Protein AF-A0A1F3JJW8-F1 (afdb_monomer)

Secondary structure (DSSP, 8-state):
--HHHHHHHHHHHHHHGGG--------SSS---HHHHHHHHHHHHHHHHHHHHTT--TTT-HHHHHHHHHHHHHHTT--HHHHHHHHHHHHT-HHHHHHHHHHHHHHHHHHHHHHHHHHT-------SSS---

Mean predicted aligned error: 14.28 Å

Structure (mmCIF, N/CA/C/O backbone):
data_AF-A0A1F3JJW8-F1
#
_entry.id   AF-A0A1F3JJW8-F1
#
loop_
_atom_site.group_PDB
_atom_site.id
_atom_site.type_symbol
_atom_site.label_atom_id
_atom_site.label_alt_id
_atom_site.label_comp_id
_atom_site.label_asym_id
_atom_site.label_entity_id
_atom_site.label_seq_id
_atom_site.pdbx_PDB_ins_code
_atom_site.Cartn_x
_atom_site.Cartn_y
_atom_site.Cartn_z
_atom_site.occupancy
_atom_site.B_iso_or_equiv
_atom_site.auth_seq_id
_atom_site.auth_comp_id
_atom_site.auth_asym_id
_atom_site.auth_atom_id
_atom_site.pdbx_PDB_model_num
ATOM 1 N N . MET A 1 1 ? -31.284 7.156 -43.255 1.00 56.97 1 MET A N 1
ATOM 2 C CA . MET A 1 1 ? -30.426 7.161 -42.049 1.00 56.97 1 MET A CA 1
ATOM 3 C C . MET A 1 1 ? -31.071 8.126 -41.065 1.00 56.97 1 MET A C 1
ATOM 5 O O . MET A 1 1 ? -31.106 9.317 -41.335 1.00 56.97 1 MET A O 1
ATOM 9 N N . ASN A 1 2 ? -31.781 7.607 -40.061 1.00 55.59 2 ASN A N 1
ATOM 10 C CA . ASN A 1 2 ? -32.827 8.366 -39.370 1.00 55.59 2 ASN A CA 1
ATOM 11 C C . ASN A 1 2 ? -32.222 9.293 -38.306 1.00 55.59 2 ASN A C 1
ATOM 13 O O . ASN A 1 2 ? -31.481 8.846 -37.432 1.00 55.59 2 ASN A O 1
ATOM 17 N N . LEU A 1 3 ? -32.569 10.579 -38.331 1.00 58.53 3 LEU A N 1
ATOM 18 C CA . LEU A 1 3 ? -32.091 11.560 -37.348 1.00 58.53 3 LEU A CA 1
ATOM 19 C C . LEU A 1 3 ? -32.398 11.105 -35.904 1.00 58.53 3 LEU A C 1
ATOM 21 O O . LEU A 1 3 ? -31.563 11.207 -35.011 1.00 58.53 3 LEU A O 1
ATOM 25 N N . ILE A 1 4 ? -33.544 10.443 -35.716 1.00 68.62 4 ILE A N 1
ATOM 26 C CA . ILE A 1 4 ? -33.994 9.854 -34.445 1.00 68.62 4 ILE A CA 1
ATOM 27 C C . ILE A 1 4 ? -33.050 8.742 -33.943 1.00 68.62 4 ILE A C 1
ATOM 29 O O . ILE A 1 4 ? -32.873 8.595 -32.734 1.00 68.62 4 ILE A O 1
ATOM 33 N N . THR A 1 5 ? -32.413 7.970 -34.835 1.00 65.94 5 THR A N 1
ATOM 34 C CA . THR A 1 5 ? -31.436 6.938 -34.432 1.00 65.94 5 THR A CA 1
ATOM 35 C C . THR A 1 5 ? -30.114 7.538 -33.955 1.00 65.94 5 THR A C 1
ATOM 37 O O . THR A 1 5 ? -29.523 7.008 -33.020 1.00 65.94 5 THR A O 1
ATOM 40 N N . ILE A 1 6 ? -29.694 8.679 -34.512 1.00 63.28 6 ILE A N 1
ATOM 41 C CA . ILE A 1 6 ? -28.464 9.376 -34.101 1.00 63.28 6 ILE A CA 1
ATOM 42 C C . ILE A 1 6 ? -28.660 10.025 -32.723 1.00 63.28 6 ILE A C 1
ATOM 44 O O . ILE A 1 6 ? -27.809 9.872 -31.850 1.00 63.28 6 ILE A O 1
ATOM 48 N N . LEU A 1 7 ? -29.820 10.650 -32.479 1.00 61.88 7 LEU A N 1
ATOM 49 C CA . LEU A 1 7 ? -30.161 11.220 -31.168 1.00 61.88 7 LEU A CA 1
ATOM 50 C C . LEU A 1 7 ? -30.255 10.153 -30.066 1.00 61.88 7 LEU A C 1
ATOM 52 O O . LEU A 1 7 ? -29.727 10.359 -28.977 1.00 61.88 7 LEU A O 1
ATOM 56 N N . LYS A 1 8 ? -30.860 8.988 -30.350 1.00 62.25 8 LYS A N 1
ATOM 57 C CA . LYS A 1 8 ? -30.919 7.864 -29.396 1.00 62.25 8 LYS A CA 1
ATOM 58 C C . LYS A 1 8 ? -29.536 7.271 -29.112 1.00 62.25 8 LYS A C 1
ATOM 60 O O . LYS A 1 8 ? -29.223 7.008 -27.956 1.00 62.25 8 LYS A O 1
ATOM 65 N N . SER A 1 9 ? -28.699 7.109 -30.140 1.00 60.12 9 SER A N 1
ATOM 66 C CA . SER A 1 9 ? -27.336 6.586 -29.983 1.00 60.12 9 SER A CA 1
ATOM 67 C C . SER A 1 9 ? -26.420 7.557 -29.227 1.00 60.12 9 SER A C 1
ATOM 69 O O . SER A 1 9 ? -25.585 7.115 -28.443 1.00 60.12 9 SER A O 1
ATOM 71 N N . SER A 1 10 ? -26.605 8.870 -29.409 1.00 62.78 10 SER A N 1
ATOM 72 C CA . SER A 1 10 ? -25.876 9.904 -28.663 1.00 62.78 10 SER A CA 1
ATOM 73 C C . SER A 1 10 ? -26.272 9.931 -27.184 1.00 62.78 10 SER A C 1
ATOM 75 O O . SER A 1 10 ? -25.403 10.079 -26.331 1.00 62.78 10 SER A O 1
ATOM 77 N N . LEU A 1 11 ? -27.559 9.741 -26.865 1.00 61.41 11 LEU A N 1
ATOM 78 C CA . LEU A 1 11 ? -28.051 9.730 -25.481 1.00 61.41 11 LEU A CA 1
ATOM 79 C C . LEU A 1 11 ? -27.536 8.511 -24.689 1.00 61.41 11 LEU A C 1
ATOM 81 O O . LEU A 1 11 ? -27.229 8.620 -23.505 1.00 61.41 11 LEU A O 1
ATOM 85 N N . ILE A 1 12 ? -27.394 7.363 -25.361 1.00 63.69 12 ILE A N 1
ATOM 86 C CA . ILE A 1 12 ? -26.858 6.119 -24.785 1.00 63.69 12 ILE A CA 1
ATOM 87 C C . ILE A 1 12 ? -25.349 6.233 -24.519 1.00 63.69 12 ILE A C 1
ATOM 89 O O . ILE A 1 12 ? -24.869 5.751 -23.495 1.00 63.69 12 ILE A O 1
ATOM 93 N N . PHE A 1 13 ? -24.602 6.910 -25.398 1.00 60.44 13 PHE A N 1
ATOM 94 C CA . PHE A 1 13 ? -23.160 7.105 -25.228 1.00 60.44 13 PHE A CA 1
ATOM 95 C C . PHE A 1 13 ? -22.828 8.064 -24.071 1.00 60.44 13 PHE A C 1
ATOM 97 O O . PHE A 1 13 ? -21.871 7.833 -23.338 1.00 60.44 13 PHE A O 1
ATOM 104 N N . THR A 1 14 ? -23.654 9.092 -23.839 1.00 60.38 14 THR A N 1
ATOM 105 C CA . THR A 1 14 ? -23.479 10.023 -22.710 1.00 60.38 14 THR A CA 1
ATOM 106 C C . THR A 1 14 ? -23.779 9.376 -21.353 1.00 60.38 14 THR A C 1
ATOM 108 O O . THR A 1 14 ? -23.099 9.680 -20.379 1.00 60.38 14 THR A O 1
ATOM 111 N N . PHE A 1 15 ? -24.734 8.442 -21.272 1.00 57.78 15 PHE A N 1
ATOM 112 C CA . PHE A 1 15 ? -25.048 7.747 -20.014 1.00 57.78 15 PHE A CA 1
ATOM 113 C C . PHE A 1 15 ? -23.944 6.761 -19.584 1.00 57.78 15 PHE A C 1
ATOM 115 O O . PHE A 1 15 ? -23.741 6.538 -18.392 1.00 57.78 15 PHE A O 1
ATOM 122 N N . LEU A 1 16 ? -23.181 6.215 -20.539 1.00 57.38 16 LEU A N 1
ATOM 123 C CA . LEU A 1 16 ? -22.108 5.248 -20.272 1.00 57.38 16 LEU A CA 1
ATOM 124 C C . LEU A 1 16 ? -20.842 5.889 -19.666 1.00 57.38 16 LEU A C 1
ATOM 126 O O . LEU A 1 16 ? -20.055 5.203 -19.021 1.00 57.38 16 LEU A O 1
ATOM 130 N N . VAL A 1 17 ? -20.648 7.201 -19.836 1.00 60.06 17 VAL A N 1
ATOM 131 C CA . VAL A 1 17 ? -19.452 7.926 -19.360 1.00 60.06 17 VAL A CA 1
ATOM 132 C C . VAL A 1 17 ? -19.561 8.352 -17.884 1.00 60.06 17 VAL A C 1
ATOM 134 O O . VAL A 1 17 ? -18.557 8.699 -17.268 1.00 60.06 17 VAL A O 1
ATOM 137 N N . CYS A 1 18 ? -20.742 8.266 -17.264 1.00 52.38 18 CYS A N 1
ATOM 138 C CA . CYS A 1 18 ? -20.969 8.768 -15.901 1.00 52.38 18 CYS A CA 1
ATOM 139 C C . CYS A 1 18 ? -20.742 7.756 -14.762 1.00 52.38 18 CYS A C 1
ATOM 141 O O . CYS A 1 18 ? -20.976 8.110 -13.611 1.00 52.38 18 CYS A O 1
ATOM 143 N N . MET A 1 19 ? -20.289 6.524 -15.030 1.00 55.12 19 MET A N 1
ATOM 144 C CA . MET A 1 19 ? -20.074 5.517 -13.969 1.00 55.12 19 MET A CA 1
ATOM 145 C C . MET A 1 19 ? -18.612 5.333 -13.530 1.00 55.12 19 MET A C 1
ATOM 147 O O . MET A 1 19 ? -18.339 4.502 -12.668 1.00 55.12 19 MET A O 1
ATOM 151 N N . SER A 1 20 ? -17.681 6.140 -14.042 1.00 57.97 20 SER A N 1
ATOM 152 C CA . SER A 1 20 ? -16.286 6.162 -13.575 1.00 57.97 20 SER A CA 1
ATOM 153 C C . SER A 1 20 ? -16.055 7.332 -12.616 1.00 57.97 20 SER A C 1
ATOM 155 O O . SER A 1 20 ? -15.357 8.287 -12.939 1.00 57.97 20 SER A O 1
ATOM 157 N N . GLY A 1 21 ? -16.681 7.271 -11.443 1.00 50.41 21 GLY A N 1
ATOM 158 C CA . GLY A 1 21 ? -16.473 8.212 -10.340 1.00 50.41 21 GLY A CA 1
ATOM 159 C C . GLY A 1 21 ? -16.576 7.458 -9.023 1.00 50.41 21 GLY A C 1
ATOM 160 O O . GLY A 1 21 ? -17.645 7.399 -8.422 1.00 50.41 21 GLY A O 1
ATOM 161 N N . CYS A 1 22 ? -15.488 6.784 -8.650 1.00 56.47 22 CYS A N 1
ATOM 162 C CA . CYS A 1 22 ? -15.404 5.988 -7.432 1.00 56.47 22 CYS A CA 1
ATOM 163 C C . CYS A 1 22 ? -15.360 6.910 -6.201 1.00 56.47 22 CYS A C 1
ATOM 165 O O . CYS A 1 22 ? -14.729 7.961 -6.230 1.00 56.47 22 CYS A O 1
ATOM 167 N N . SER A 1 23 ? -16.093 6.494 -5.170 1.00 49.22 23 SER A N 1
ATOM 168 C CA . SER A 1 23 ? -16.411 7.137 -3.889 1.00 49.22 23 SER A CA 1
ATOM 169 C C . SER A 1 23 ? -15.482 8.250 -3.379 1.00 49.22 23 SER A C 1
ATOM 171 O O . SER A 1 23 ? -14.403 7.977 -2.857 1.00 49.22 23 SER A O 1
ATOM 173 N N . ASP A 1 24 ? -16.003 9.479 -3.337 1.00 51.22 24 ASP A N 1
ATOM 174 C CA . ASP A 1 24 ? -15.542 10.526 -2.419 1.00 51.22 24 ASP A CA 1
ATOM 175 C C . ASP A 1 24 ? -15.894 10.138 -0.973 1.00 51.22 24 ASP A C 1
ATOM 177 O O . ASP A 1 24 ? -16.895 10.562 -0.395 1.00 51.22 24 ASP A O 1
ATOM 181 N N . SER A 1 25 ? -15.053 9.312 -0.361 1.00 50.53 25 SER A N 1
ATOM 182 C CA . SER A 1 25 ? -14.899 9.297 1.088 1.00 50.53 25 SER A CA 1
ATOM 183 C C . SER A 1 25 ? -13.527 9.864 1.400 1.00 50.53 25 SER A C 1
ATOM 185 O O . SER A 1 25 ? -12.624 9.130 1.782 1.00 50.53 25 SER A O 1
ATOM 187 N N . THR A 1 26 ? -13.354 11.169 1.203 1.00 49.31 26 THR A N 1
ATOM 188 C CA . THR A 1 26 ? -12.225 11.889 1.784 1.00 49.31 26 THR A CA 1
ATOM 189 C C . THR A 1 26 ? -12.529 12.084 3.271 1.00 49.31 26 THR A C 1
ATOM 191 O O . THR A 1 26 ? -13.350 12.932 3.635 1.00 49.31 26 THR A O 1
ATOM 194 N N . PRO A 1 27 ? -11.928 11.312 4.199 1.00 50.00 27 PRO A N 1
ATOM 195 C CA . PRO A 1 27 ? -11.823 11.813 5.555 1.00 50.00 27 PRO A CA 1
ATOM 196 C C . PRO A 1 27 ? -11.109 13.171 5.482 1.00 50.00 27 PRO A C 1
ATOM 198 O O . PRO A 1 27 ? -10.262 13.401 4.626 1.00 50.00 27 PRO A O 1
ATOM 201 N N . SER A 1 28 ? -11.396 14.082 6.406 1.00 55.81 28 SER A N 1
ATOM 202 C CA . SER A 1 28 ? -10.718 15.388 6.536 1.00 55.81 28 SER A CA 1
ATOM 203 C C . SER A 1 28 ? -9.193 15.297 6.767 1.00 55.81 28 SER A C 1
ATOM 205 O O . SER A 1 28 ? -8.510 16.300 6.966 1.00 55.81 28 SER A O 1
ATOM 207 N N . THR A 1 29 ? -8.654 14.081 6.743 1.00 61.91 29 THR A N 1
ATOM 208 C CA . THR A 1 29 ? -7.248 13.709 6.726 1.00 61.91 29 THR A CA 1
ATOM 209 C C . THR A 1 29 ? -6.926 13.149 5.344 1.00 61.91 29 THR A C 1
ATOM 211 O O . THR A 1 29 ? -7.647 12.266 4.908 1.00 61.91 29 THR A O 1
ATOM 214 N N . ASP A 1 30 ? -5.847 13.601 4.706 1.00 85.38 30 ASP A N 1
ATOM 215 C CA . ASP A 1 30 ? -5.292 13.151 3.408 1.00 85.38 30 ASP A CA 1
ATOM 216 C C . ASP A 1 30 ? -4.883 11.651 3.377 1.00 85.38 30 ASP A C 1
ATOM 218 O O . ASP A 1 30 ? -3.749 11.293 3.079 1.00 85.38 30 ASP A O 1
ATOM 222 N N . ALA A 1 31 ? -5.779 10.762 3.801 1.00 92.25 31 ALA A N 1
ATOM 223 C CA . ALA A 1 31 ? -5.589 9.335 3.993 1.00 92.25 31 ALA A CA 1
ATOM 224 C C . ALA A 1 31 ? -6.630 8.566 3.173 1.00 92.25 31 ALA A C 1
ATOM 226 O O . ALA A 1 31 ? -7.802 8.938 3.153 1.00 92.25 31 ALA A O 1
ATOM 227 N N . LEU A 1 32 ? -6.187 7.481 2.546 1.00 94.88 32 LEU A N 1
ATOM 228 C CA . LEU A 1 32 ? -6.999 6.548 1.773 1.00 94.88 32 LEU A CA 1
ATOM 229 C C . LEU A 1 32 ? -8.065 5.879 2.647 1.00 94.88 32 LEU A C 1
ATOM 231 O O . LEU A 1 32 ? -7.849 5.631 3.844 1.00 94.88 32 LEU A O 1
ATOM 235 N N . GLY A 1 33 ? -9.200 5.541 2.035 1.00 95.44 33 GLY A N 1
ATOM 236 C CA . GLY A 1 33 ? -10.227 4.700 2.645 1.00 95.44 33 GLY A CA 1
ATOM 237 C C . GLY A 1 33 ? -9.687 3.319 3.038 1.00 95.44 33 GLY A C 1
ATOM 238 O O . GLY A 1 33 ? -8.628 2.895 2.578 1.00 95.44 33 GLY A O 1
ATOM 239 N N . GLU A 1 34 ? -10.399 2.603 3.919 1.00 96.31 34 GLU A N 1
ATOM 240 C CA . GLU A 1 34 ? -9.956 1.274 4.384 1.00 96.31 34 GLU A CA 1
ATOM 241 C C . GLU A 1 34 ? -9.805 0.300 3.202 1.00 96.31 34 GLU A C 1
ATOM 243 O O . GLU A 1 34 ? -8.785 -0.378 3.108 1.00 96.31 34 GLU A O 1
ATOM 248 N N . ASP A 1 35 ? -10.767 0.287 2.276 1.00 96.62 35 ASP A N 1
ATOM 249 C CA . ASP A 1 35 ? -10.766 -0.618 1.120 1.00 96.62 35 ASP A CA 1
ATOM 250 C C . ASP A 1 35 ? -9.678 -0.247 0.097 1.00 96.62 35 ASP A C 1
ATOM 252 O O . ASP A 1 35 ? -8.964 -1.122 -0.390 1.00 96.62 35 ASP A O 1
ATOM 256 N N . GLU A 1 36 ? -9.480 1.049 -0.167 1.00 97.06 36 GLU A N 1
ATOM 257 C CA . GLU A 1 36 ? -8.395 1.545 -1.027 1.00 97.06 36 GLU A CA 1
ATOM 258 C C . GLU A 1 36 ? -7.021 1.173 -0.457 1.00 97.06 36 GLU A C 1
ATOM 260 O O . GLU A 1 36 ? -6.136 0.730 -1.185 1.00 97.06 36 GLU A O 1
ATOM 265 N N . MET A 1 37 ? -6.848 1.297 0.864 1.00 97.50 37 MET A N 1
ATOM 266 C CA . MET A 1 37 ? -5.615 0.905 1.543 1.00 97.50 37 MET A CA 1
ATOM 267 C C . MET A 1 37 ? -5.374 -0.609 1.453 1.00 97.50 37 MET A C 1
ATOM 269 O O . MET A 1 37 ? -4.230 -1.030 1.294 1.00 97.50 37 MET A O 1
ATOM 273 N N . VAL A 1 38 ? -6.427 -1.432 1.546 1.00 98.62 38 VAL A N 1
ATOM 274 C CA . VAL A 1 38 ? -6.324 -2.890 1.371 1.00 98.62 38 VAL A CA 1
ATOM 275 C C . VAL A 1 38 ? -5.833 -3.228 -0.038 1.00 98.62 38 VAL A C 1
ATOM 277 O O . VAL A 1 38 ? -4.862 -3.970 -0.170 1.00 98.62 38 VAL A O 1
ATOM 280 N N . GLU A 1 39 ? -6.466 -2.687 -1.081 1.00 98.31 39 GLU A N 1
ATOM 281 C CA . GLU A 1 39 ? -6.071 -2.955 -2.473 1.00 98.31 39 GLU A CA 1
ATOM 282 C C . GLU A 1 39 ? -4.651 -2.449 -2.773 1.00 98.31 39 GLU A C 1
ATOM 284 O O . GLU A 1 39 ? -3.853 -3.157 -3.393 1.00 98.31 39 GLU A O 1
ATOM 289 N N . LEU A 1 40 ? -4.299 -1.260 -2.272 1.00 98.19 40 LEU A N 1
ATOM 290 C CA . LEU A 1 40 ? -2.958 -0.697 -2.408 1.00 98.19 40 LEU A CA 1
ATOM 291 C C . LEU A 1 40 ? -1.895 -1.597 -1.768 1.00 98.19 40 LEU A C 1
ATOM 293 O O . LEU A 1 40 ? -0.889 -1.905 -2.403 1.00 98.19 40 LEU A O 1
ATOM 297 N N . LEU A 1 41 ? -2.097 -2.018 -0.516 1.00 98.12 41 LEU A N 1
ATOM 298 C CA . LEU A 1 41 ? -1.122 -2.842 0.208 1.00 98.12 41 LEU A CA 1
ATOM 299 C C . LEU A 1 41 ? -0.945 -4.222 -0.422 1.00 98.12 41 LEU A C 1
ATOM 301 O O . LEU A 1 41 ? 0.167 -4.748 -0.432 1.00 98.12 41 LEU A O 1
ATOM 305 N N . VAL A 1 42 ? -2.017 -4.797 -0.969 1.00 98.44 42 VAL A N 1
ATOM 306 C CA . VAL A 1 42 ? -1.939 -6.036 -1.747 1.00 98.44 42 VAL A CA 1
ATOM 307 C C . VAL A 1 42 ? -0.989 -5.861 -2.933 1.00 98.44 42 VAL A C 1
ATOM 309 O O . VAL A 1 42 ? -0.069 -6.660 -3.093 1.00 98.44 42 VAL A O 1
ATOM 312 N N . ASP A 1 43 ? -1.152 -4.804 -3.730 1.00 97.88 43 ASP A N 1
ATOM 313 C CA . ASP A 1 43 ? -0.294 -4.574 -4.897 1.00 97.88 43 ASP A CA 1
ATOM 314 C C . ASP A 1 43 ? 1.146 -4.194 -4.523 1.00 97.88 43 ASP A C 1
ATOM 316 O O . ASP A 1 43 ? 2.080 -4.626 -5.198 1.00 97.88 43 ASP A O 1
ATOM 320 N N . ILE A 1 44 ? 1.347 -3.447 -3.430 1.00 96.56 44 ILE A N 1
ATOM 321 C CA . ILE A 1 44 ? 2.685 -3.167 -2.881 1.00 96.56 44 ILE A CA 1
ATOM 322 C C . ILE A 1 44 ? 3.391 -4.479 -2.524 1.00 96.56 44 ILE A C 1
ATOM 324 O O . ILE A 1 44 ? 4.515 -4.706 -2.962 1.00 96.56 44 ILE A O 1
ATOM 328 N N . HIS A 1 45 ? 2.733 -5.377 -1.787 1.00 95.94 45 HIS A N 1
ATOM 329 C CA . HIS A 1 45 ? 3.342 -6.650 -1.398 1.00 95.94 45 HIS A CA 1
ATOM 330 C C . HIS A 1 45 ? 3.568 -7.595 -2.585 1.00 95.94 45 HIS A C 1
ATOM 332 O O . HIS A 1 45 ? 4.530 -8.363 -2.584 1.00 95.94 45 HIS A O 1
ATOM 338 N N . MET A 1 46 ? 2.740 -7.516 -3.628 1.00 95.25 46 MET A N 1
ATOM 339 C CA . MET A 1 46 ? 2.986 -8.236 -4.880 1.00 95.25 46 MET A CA 1
ATOM 340 C C . MET A 1 46 ? 4.206 -7.675 -5.622 1.00 95.25 46 MET A C 1
ATOM 342 O O . MET A 1 46 ? 5.031 -8.451 -6.105 1.00 95.25 46 MET A O 1
ATOM 346 N N . ALA A 1 47 ? 4.366 -6.350 -5.676 1.00 93.12 47 ALA A N 1
ATOM 347 C CA . ALA A 1 47 ? 5.564 -5.720 -6.228 1.00 9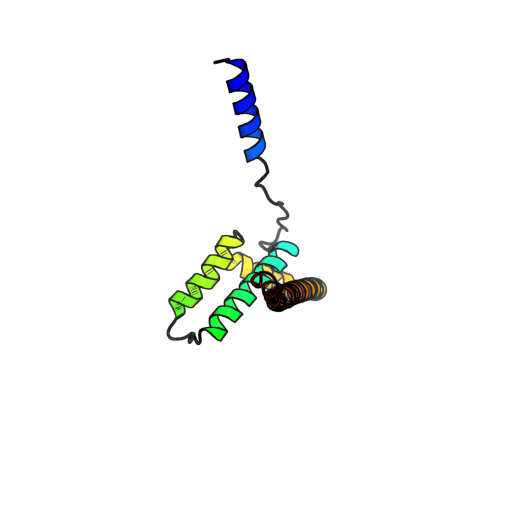3.12 47 ALA A CA 1
ATOM 348 C C . ALA A 1 47 ? 6.822 -6.123 -5.438 1.00 93.12 47 ALA A C 1
ATOM 350 O O . ALA A 1 47 ? 7.816 -6.520 -6.045 1.00 93.12 47 ALA A O 1
ATOM 351 N N . ASP A 1 48 ? 6.756 -6.123 -4.101 1.00 91.19 48 ASP A N 1
ATOM 352 C CA . ASP A 1 48 ? 7.842 -6.596 -3.233 1.00 91.19 48 ASP A CA 1
ATOM 353 C C . ASP A 1 48 ? 8.208 -8.054 -3.537 1.00 91.19 48 ASP A C 1
ATOM 355 O O . ASP A 1 48 ? 9.388 -8.385 -3.667 1.00 91.19 48 ASP A O 1
ATOM 359 N N . ALA A 1 49 ? 7.207 -8.927 -3.699 1.00 91.12 49 ALA A N 1
ATOM 360 C CA . ALA A 1 49 ? 7.421 -10.330 -4.035 1.00 91.12 49 ALA A CA 1
ATOM 361 C C . ALA A 1 49 ? 8.113 -10.492 -5.398 1.00 91.12 49 ALA A C 1
ATOM 363 O O . ALA A 1 49 ? 9.075 -11.254 -5.503 1.00 91.12 49 ALA A O 1
ATOM 364 N N . ILE A 1 50 ? 7.686 -9.743 -6.425 1.00 89.88 50 ILE A N 1
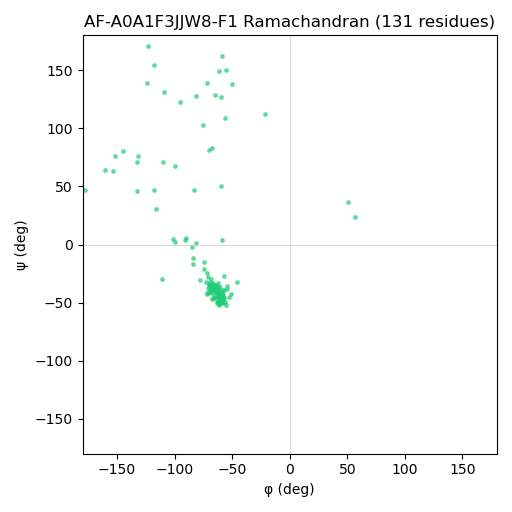ATOM 365 C CA . ILE A 1 50 ? 8.313 -9.749 -7.759 1.00 89.88 50 ILE A CA 1
ATOM 366 C C . ILE A 1 50 ? 9.769 -9.283 -7.674 1.00 89.88 50 ILE A C 1
ATOM 368 O O . ILE A 1 50 ? 10.668 -9.924 -8.227 1.00 89.88 50 ILE A O 1
ATOM 372 N N . LEU A 1 51 ? 10.020 -8.184 -6.964 1.00 88.56 51 LEU A N 1
ATOM 373 C CA . LEU A 1 51 ? 11.363 -7.640 -6.795 1.00 88.56 51 LEU A CA 1
ATOM 374 C C . LEU A 1 51 ? 12.275 -8.612 -6.030 1.00 88.56 51 LEU A C 1
ATOM 376 O O . LEU A 1 51 ? 13.436 -8.786 -6.409 1.00 88.56 51 LEU A O 1
ATOM 380 N N . ALA A 1 52 ? 11.737 -9.291 -5.012 1.00 86.81 52 ALA A N 1
ATOM 381 C CA . ALA A 1 52 ? 12.457 -10.269 -4.205 1.00 86.81 52 ALA A CA 1
ATOM 382 C C . ALA A 1 52 ? 12.866 -11.512 -5.012 1.00 86.81 52 ALA A C 1
ATOM 384 O O . ALA A 1 52 ? 14.023 -11.929 -4.936 1.00 86.81 52 ALA A O 1
ATOM 385 N N . VAL A 1 53 ? 11.964 -12.084 -5.823 1.00 87.56 53 VAL A N 1
ATOM 386 C CA . VAL A 1 53 ? 12.293 -13.266 -6.650 1.00 87.56 53 VAL A CA 1
ATOM 387 C C . VAL A 1 53 ? 13.226 -12.934 -7.815 1.00 87.56 53 VAL A C 1
ATOM 389 O O . VAL A 1 53 ? 13.969 -13.796 -8.282 1.00 87.56 53 VAL A O 1
ATOM 392 N N . SER A 1 54 ? 13.235 -11.677 -8.262 1.00 81.88 54 SER A N 1
ATOM 393 C CA . SER A 1 54 ? 14.054 -11.214 -9.388 1.00 81.88 54 SER A CA 1
ATOM 394 C C . SER A 1 54 ? 15.515 -10.912 -9.013 1.00 81.88 54 SER A C 1
ATOM 396 O O . SER A 1 54 ? 16.297 -10.514 -9.872 1.00 81.88 54 SER A O 1
ATOM 398 N N . ASN A 1 55 ? 15.915 -11.120 -7.750 1.00 74.94 55 ASN A N 1
ATOM 399 C CA . ASN A 1 55 ? 17.262 -10.841 -7.225 1.00 74.94 55 ASN A CA 1
ATOM 400 C C . ASN A 1 55 ? 17.736 -9.381 -7.398 1.00 74.94 55 ASN A C 1
ATOM 402 O O . ASN A 1 55 ? 18.947 -9.123 -7.382 1.00 74.94 55 ASN A O 1
ATOM 406 N N . PHE A 1 56 ? 16.817 -8.418 -7.533 1.00 75.44 56 PHE A N 1
ATOM 407 C CA . PHE A 1 56 ? 17.182 -7.005 -7.627 1.00 75.44 56 PHE A CA 1
ATOM 408 C C . PHE A 1 56 ? 17.830 -6.541 -6.320 1.00 75.44 56 PHE A C 1
ATOM 410 O O . PHE A 1 56 ? 17.295 -6.733 -5.226 1.00 75.44 56 PHE A O 1
ATOM 417 N N . LYS A 1 57 ? 19.009 -5.919 -6.414 1.00 64.94 57 LYS A N 1
ATOM 418 C CA . LYS A 1 57 ? 19.688 -5.359 -5.239 1.00 64.94 57 LYS A CA 1
ATOM 419 C C . LYS A 1 57 ? 19.323 -3.886 -5.140 1.00 64.94 57 LYS A C 1
ATOM 421 O O . LYS A 1 57 ? 19.669 -3.115 -6.030 1.00 64.94 57 LYS A O 1
ATOM 426 N N . ILE A 1 58 ? 18.748 -3.477 -4.003 1.00 61.72 58 ILE A N 1
ATOM 427 C CA . ILE A 1 58 ? 18.301 -2.096 -3.712 1.00 61.72 58 ILE A CA 1
ATOM 428 C C . ILE A 1 58 ? 19.337 -1.026 -4.101 1.00 61.72 58 ILE A C 1
ATOM 430 O O . ILE A 1 58 ? 18.971 0.065 -4.509 1.00 61.72 58 ILE A O 1
ATOM 434 N N . LYS A 1 59 ? 20.641 -1.324 -4.021 1.00 59.31 59 LYS A N 1
ATOM 435 C CA . LYS A 1 59 ? 21.711 -0.370 -4.362 1.00 59.31 59 LYS A CA 1
ATOM 436 C C . LYS A 1 59 ? 22.081 -0.284 -5.850 1.00 59.31 59 LYS A C 1
ATOM 438 O O . LYS A 1 59 ? 22.791 0.645 -6.211 1.00 59.31 59 LYS A O 1
ATOM 443 N N . ARG A 1 60 ? 21.697 -1.251 -6.688 1.00 61.62 60 ARG A N 1
ATOM 444 C CA . ARG A 1 60 ? 22.060 -1.281 -8.121 1.00 61.62 60 ARG A CA 1
ATOM 445 C C . ARG A 1 60 ? 20.877 -1.039 -9.046 1.00 61.62 60 ARG A C 1
ATOM 447 O O . ARG A 1 60 ? 21.067 -0.457 -10.104 1.00 61.62 60 ARG A O 1
ATOM 454 N N . ASP A 1 61 ? 19.680 -1.422 -8.612 1.00 75.19 61 ASP A N 1
ATOM 455 C CA . ASP A 1 61 ? 18.511 -1.517 -9.489 1.00 75.19 61 ASP A CA 1
ATOM 456 C C . ASP A 1 61 ? 17.403 -0.527 -9.087 1.00 75.19 61 ASP A C 1
ATOM 458 O O . ASP A 1 61 ? 16.216 -0.790 -9.273 1.00 75.19 61 ASP A O 1
ATOM 462 N N . THR A 1 62 ? 17.786 0.624 -8.519 1.00 78.88 62 THR A N 1
ATOM 463 C CA . THR A 1 62 ? 16.860 1.626 -7.958 1.00 78.88 62 THR A CA 1
ATOM 464 C C . THR A 1 62 ? 15.804 2.089 -8.957 1.00 78.88 62 THR A C 1
ATOM 466 O O . THR A 1 62 ? 14.654 2.244 -8.574 1.00 78.88 62 THR A O 1
ATOM 469 N N . VAL A 1 63 ? 16.166 2.246 -10.235 1.00 82.88 63 VAL A N 1
ATOM 470 C CA . VAL A 1 63 ? 15.241 2.664 -11.305 1.00 82.88 63 VAL A CA 1
ATOM 471 C C . VAL A 1 63 ? 14.143 1.626 -11.539 1.00 82.88 63 VAL A C 1
ATOM 473 O O . VAL A 1 63 ? 12.984 1.980 -11.729 1.00 82.88 63 VAL A O 1
ATOM 476 N N . VAL A 1 64 ? 14.493 0.337 -11.506 1.00 80.94 64 VAL A N 1
ATOM 477 C CA . VAL A 1 64 ? 13.519 -0.746 -11.690 1.00 80.94 64 VAL A CA 1
ATOM 478 C C . VAL A 1 64 ? 12.570 -0.781 -10.499 1.00 80.94 64 VAL A C 1
ATOM 480 O O . VAL A 1 64 ? 11.359 -0.796 -10.686 1.00 80.94 64 VAL A O 1
ATOM 483 N N . ILE A 1 65 ? 13.112 -0.718 -9.283 1.00 83.06 65 ILE A N 1
ATOM 484 C CA . ILE A 1 65 ? 12.329 -0.681 -8.042 1.00 83.06 65 ILE A CA 1
ATOM 485 C C . ILE A 1 65 ? 11.355 0.506 -8.048 1.00 83.06 65 ILE A C 1
ATOM 487 O O . ILE A 1 65 ? 10.173 0.341 -7.751 1.00 83.06 65 ILE A O 1
ATOM 491 N N . GLU A 1 66 ? 11.829 1.689 -8.439 1.00 88.06 66 GLU A N 1
ATOM 492 C CA . GLU A 1 66 ? 11.005 2.892 -8.545 1.00 88.06 66 GLU A CA 1
ATOM 493 C C . GLU A 1 66 ? 9.877 2.720 -9.571 1.00 88.06 66 GLU A C 1
ATOM 495 O O . GLU A 1 66 ? 8.747 3.131 -9.317 1.00 88.06 66 GLU A O 1
ATOM 500 N N . HIS A 1 67 ? 10.148 2.071 -10.706 1.00 90.50 67 HIS A N 1
ATOM 501 C CA . HIS A 1 67 ? 9.135 1.809 -11.725 1.00 90.50 67 HIS A CA 1
ATOM 502 C C . HIS A 1 67 ? 7.985 0.944 -11.190 1.00 90.50 67 HIS A C 1
ATOM 504 O O . HIS A 1 67 ? 6.827 1.326 -11.350 1.00 90.50 67 HIS A O 1
ATOM 510 N N . TYR A 1 68 ? 8.295 -0.148 -10.481 1.00 91.44 68 TYR A N 1
ATOM 511 C CA . TYR A 1 68 ? 7.278 -1.016 -9.877 1.00 91.44 68 TYR A CA 1
ATOM 512 C C . TYR A 1 68 ? 6.382 -0.256 -8.893 1.00 91.44 68 TYR A C 1
ATOM 514 O O . TYR A 1 68 ? 5.158 -0.330 -8.997 1.00 91.44 68 TYR A O 1
ATOM 522 N N . TYR A 1 69 ? 6.961 0.518 -7.971 1.00 92.94 69 TYR A N 1
ATOM 523 C CA . TYR A 1 69 ? 6.151 1.297 -7.031 1.00 92.94 69 TYR A CA 1
ATOM 524 C C . TYR A 1 69 ? 5.370 2.418 -7.724 1.00 92.94 69 TYR A C 1
ATOM 526 O 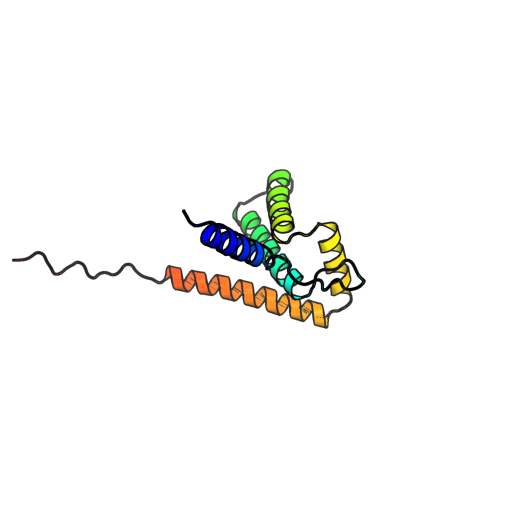O . TYR A 1 69 ? 4.207 2.638 -7.394 1.00 92.94 69 TYR A O 1
ATOM 534 N N . ASN A 1 70 ? 5.953 3.095 -8.717 1.00 95.00 70 ASN A N 1
ATOM 535 C CA . ASN A 1 70 ? 5.255 4.124 -9.489 1.00 95.00 70 ASN A CA 1
ATOM 536 C C . ASN A 1 70 ? 4.037 3.562 -10.231 1.00 95.00 70 ASN A C 1
ATOM 538 O O . ASN A 1 70 ? 3.006 4.231 -10.306 1.00 95.00 70 ASN A O 1
ATOM 542 N N . ASP A 1 71 ? 4.127 2.346 -10.761 1.00 95.88 71 ASP A N 1
ATOM 543 C CA . ASP A 1 71 ? 3.003 1.699 -11.434 1.00 95.88 71 ASP A CA 1
ATOM 544 C C . ASP A 1 71 ? 1.893 1.312 -10.453 1.00 95.88 71 ASP A C 1
ATOM 546 O O . ASP A 1 71 ? 0.713 1.499 -10.761 1.00 95.88 71 ASP A O 1
ATOM 550 N N . VAL A 1 72 ? 2.248 0.881 -9.237 1.00 97.44 72 VAL A N 1
ATOM 551 C CA . VAL A 1 72 ? 1.277 0.676 -8.152 1.00 97.44 72 VAL A CA 1
ATOM 552 C C . VAL A 1 72 ? 0.574 1.991 -7.799 1.00 97.44 72 VAL A C 1
ATOM 554 O O . VAL A 1 72 ? -0.654 2.046 -7.792 1.00 97.44 72 VAL A O 1
ATOM 557 N N . LEU A 1 73 ? 1.318 3.079 -7.577 1.00 96.31 73 LEU A N 1
ATOM 558 C CA . LEU A 1 73 ? 0.730 4.386 -7.248 1.00 96.31 73 LEU A CA 1
ATOM 559 C C . LEU A 1 73 ? -0.226 4.882 -8.343 1.00 96.31 73 LEU A C 1
ATOM 561 O O . LEU A 1 73 ? -1.325 5.350 -8.039 1.00 96.31 73 LEU A O 1
ATOM 565 N N . LYS A 1 74 ? 0.156 4.725 -9.618 1.00 96.75 74 LYS A N 1
ATOM 566 C CA . LYS A 1 74 ? -0.697 5.067 -10.765 1.00 96.75 74 LYS A CA 1
ATOM 567 C C . LYS A 1 74 ? -1.967 4.223 -10.808 1.00 96.75 74 LYS A C 1
ATOM 569 O O . LYS A 1 74 ? -3.040 4.782 -11.008 1.00 96.75 74 LYS A O 1
ATOM 574 N N . LYS A 1 75 ? -1.862 2.903 -10.607 1.00 97.25 75 LYS A N 1
ATOM 575 C CA . LYS A 1 75 ? -3.014 1.984 -10.597 1.00 97.25 75 LYS A CA 1
ATOM 576 C C . LYS A 1 75 ? -4.053 2.393 -9.550 1.00 97.25 75 LYS A C 1
ATOM 578 O O . LYS A 1 75 ? -5.250 2.337 -9.821 1.00 97.25 75 LYS A O 1
ATOM 583 N N . HIS A 1 76 ? -3.590 2.843 -8.387 1.00 96.50 76 HIS A N 1
ATOM 584 C CA . HIS A 1 76 ? -4.436 3.277 -7.270 1.00 96.50 76 HIS A CA 1
ATOM 585 C C . HIS A 1 76 ? -4.799 4.761 -7.293 1.00 96.50 76 HIS A C 1
ATOM 587 O O . HIS A 1 76 ? -5.419 5.239 -6.352 1.00 96.50 76 HIS A O 1
ATOM 593 N N . HIS A 1 77 ? -4.429 5.497 -8.347 1.00 95.12 77 HIS A N 1
ATOM 594 C CA . HIS A 1 77 ? -4.690 6.937 -8.471 1.00 95.12 77 HIS A CA 1
ATOM 595 C C . HIS A 1 77 ? -4.246 7.736 -7.233 1.00 95.12 77 HIS A C 1
ATOM 597 O O . HIS A 1 77 ? -4.896 8.698 -6.828 1.00 95.12 77 HIS A O 1
ATOM 603 N N . THR A 1 78 ? -3.129 7.332 -6.624 1.00 94.25 78 THR A N 1
ATOM 604 C CA . THR A 1 78 ? -2.630 7.901 -5.371 1.00 94.25 78 THR A CA 1
ATOM 605 C C . THR A 1 78 ? -1.207 8.436 -5.526 1.00 94.25 78 THR A C 1
ATOM 607 O O . THR A 1 78 ? -0.546 8.255 -6.549 1.00 94.25 78 THR A O 1
ATOM 610 N N . THR A 1 79 ? -0.722 9.136 -4.504 1.00 95.12 79 THR A N 1
ATOM 611 C CA . THR A 1 79 ? 0.639 9.678 -4.457 1.00 95.12 79 THR A CA 1
ATOM 612 C C . THR A 1 79 ? 1.405 9.054 -3.306 1.00 95.12 79 THR A C 1
ATOM 614 O O . THR A 1 79 ? 0.813 8.699 -2.288 1.00 95.12 79 THR A O 1
ATOM 617 N N . GLN A 1 80 ? 2.734 9.001 -3.406 1.00 93.44 80 GLN A N 1
ATOM 618 C CA . GLN A 1 80 ? 3.574 8.532 -2.301 1.00 93.44 80 GLN A CA 1
ATOM 619 C C . GLN A 1 80 ? 3.242 9.255 -0.982 1.00 93.44 80 GLN A C 1
ATOM 621 O O . GLN A 1 80 ? 3.095 8.618 0.058 1.00 93.44 80 GLN A O 1
ATOM 626 N N . LYS A 1 81 ? 3.029 10.575 -1.036 1.00 93.69 81 LYS A N 1
ATOM 627 C CA . LYS A 1 81 ? 2.655 11.383 0.131 1.00 93.69 81 LYS A CA 1
ATOM 628 C C . LYS A 1 81 ? 1.319 10.949 0.744 1.00 93.69 81 LYS A C 1
ATOM 630 O O . LYS A 1 81 ? 1.205 10.878 1.964 1.00 93.69 81 LYS A O 1
ATOM 635 N N . GLN A 1 82 ? 0.319 10.652 -0.081 1.00 94.19 82 GLN A N 1
ATOM 636 C CA . GLN A 1 82 ? -0.985 10.183 0.391 1.00 94.19 82 GLN A CA 1
ATOM 637 C C . GLN A 1 82 ? -0.879 8.780 1.007 1.00 94.19 82 GLN A C 1
ATOM 639 O O . GLN A 1 82 ? -1.490 8.518 2.042 1.00 94.19 82 GLN A O 1
ATOM 644 N N . VAL A 1 83 ? -0.039 7.898 0.453 1.00 95.25 83 VAL A N 1
ATOM 645 C CA . VAL A 1 83 ? 0.268 6.591 1.060 1.00 95.25 83 VAL A CA 1
ATOM 646 C C . VAL A 1 83 ? 0.937 6.764 2.426 1.00 95.25 83 VAL A C 1
ATOM 648 O O . VAL A 1 83 ? 0.476 6.197 3.416 1.00 95.25 83 VAL A O 1
ATOM 651 N N . GLU A 1 84 ? 1.969 7.604 2.525 1.00 94.50 84 GLU A N 1
ATOM 652 C CA . GLU A 1 84 ? 2.652 7.915 3.789 1.00 94.50 84 GLU A CA 1
ATOM 653 C C . GLU A 1 84 ? 1.687 8.497 4.836 1.00 94.50 84 GLU A C 1
ATOM 655 O O . GLU A 1 84 ? 1.682 8.085 6.003 1.00 94.50 84 GLU A O 1
ATOM 660 N N . ASN A 1 85 ? 0.814 9.415 4.416 1.00 94.38 85 ASN A N 1
ATOM 661 C CA . ASN A 1 85 ? -0.225 9.991 5.265 1.00 94.38 85 ASN A CA 1
ATOM 662 C C . ASN A 1 85 ? -1.241 8.939 5.724 1.00 94.38 85 ASN A C 1
ATOM 664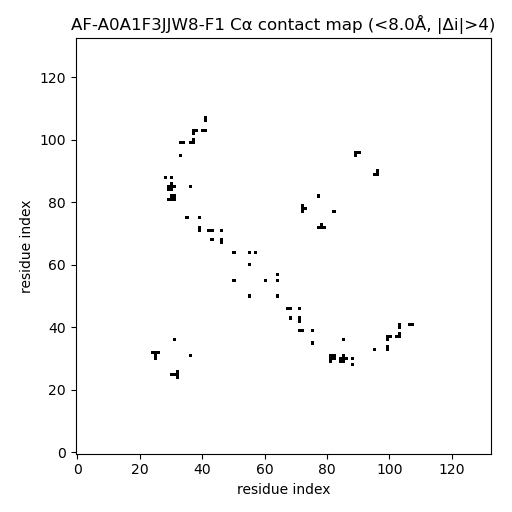 O O . ASN A 1 85 ? -1.626 8.937 6.898 1.00 94.38 85 ASN A O 1
ATOM 668 N N . SER A 1 86 ? -1.616 8.006 4.849 1.00 96.00 86 SER A N 1
ATOM 669 C CA . SER A 1 86 ? -2.508 6.884 5.162 1.00 96.00 86 SER A CA 1
ATOM 670 C C . SER A 1 86 ? -1.888 5.954 6.201 1.00 96.00 86 SER A C 1
ATOM 672 O O . SER A 1 86 ? -2.501 5.682 7.235 1.00 96.00 86 SER A O 1
ATOM 674 N N . ILE A 1 87 ? -0.630 5.549 6.007 1.00 95.81 87 ILE A N 1
ATOM 675 C CA . ILE A 1 87 ? 0.111 4.723 6.970 1.00 95.81 87 ILE A CA 1
ATOM 676 C C . ILE A 1 87 ? 0.181 5.428 8.327 1.00 95.81 87 ILE A C 1
ATOM 678 O O . ILE A 1 87 ? -0.117 4.823 9.360 1.00 95.81 87 ILE A O 1
ATOM 682 N N . LYS A 1 88 ? 0.500 6.727 8.349 1.00 95.69 88 LYS A N 1
ATOM 683 C CA . LYS A 1 88 ? 0.539 7.530 9.580 1.00 95.69 88 LYS A CA 1
ATOM 684 C C . LYS A 1 88 ? -0.835 7.638 10.245 1.00 95.69 88 LYS A C 1
ATOM 686 O O . LYS A 1 88 ? -0.929 7.637 11.476 1.00 95.69 88 LYS A O 1
ATOM 691 N N . TYR A 1 89 ? -1.903 7.744 9.458 1.00 95.50 89 TYR A N 1
ATOM 692 C CA . TYR A 1 89 ? -3.278 7.808 9.945 1.00 95.50 89 TYR A CA 1
ATOM 693 C C . TYR A 1 89 ? -3.718 6.491 10.600 1.00 95.50 89 TYR A C 1
ATOM 695 O O . TYR A 1 89 ? -4.298 6.529 11.696 1.00 95.50 89 TYR A O 1
ATOM 703 N N . TYR A 1 90 ? -3.440 5.351 9.960 1.00 96.38 90 TYR A N 1
ATOM 704 C CA . TYR A 1 90 ? -3.829 4.018 10.434 1.00 96.38 90 TYR A CA 1
ATOM 705 C C . TYR A 1 90 ? -2.928 3.493 11.553 1.00 96.38 90 TYR A C 1
ATOM 707 O O . TYR A 1 90 ? -3.433 2.869 12.482 1.00 96.38 90 TYR A O 1
ATOM 715 N N . SER A 1 91 ? -1.644 3.864 11.577 1.00 95.06 91 SER A N 1
ATOM 716 C CA . SER A 1 91 ? -0.730 3.563 12.695 1.00 95.06 91 SER A CA 1
ATOM 717 C C . SER A 1 91 ? -1.233 4.096 14.043 1.00 95.06 91 SER A C 1
ATOM 719 O O . SER A 1 91 ? -0.949 3.527 15.092 1.00 95.06 91 SER A O 1
ATOM 721 N N . LYS A 1 92 ? -2.035 5.170 14.035 1.00 96.44 92 LYS A N 1
ATOM 722 C CA . LYS A 1 92 ? -2.682 5.727 15.238 1.00 96.44 92 LYS A CA 1
ATOM 723 C C . LYS A 1 92 ? -4.004 5.038 15.603 1.00 96.44 92 LYS A C 1
ATOM 725 O O . LYS A 1 92 ? -4.638 5.426 16.580 1.00 96.44 92 LYS A O 1
ATOM 730 N N . LYS A 1 93 ? -4.464 4.066 14.808 1.00 96.75 93 LYS A N 1
ATOM 731 C CA . LYS A 1 93 ? -5.747 3.359 14.966 1.00 96.75 93 LYS A CA 1
ATOM 732 C C . LYS A 1 93 ? -5.538 1.842 14.849 1.00 96.75 93 LYS A C 1
ATOM 734 O O . LYS A 1 93 ? -6.002 1.248 13.875 1.00 96.75 93 LYS A O 1
ATOM 739 N N . PRO A 1 94 ? -4.900 1.197 15.844 1.00 96.19 94 PRO A N 1
ATOM 740 C CA . PRO A 1 94 ? -4.453 -0.194 15.738 1.00 96.19 94 PRO A CA 1
ATOM 741 C C . PRO A 1 94 ? -5.547 -1.175 15.304 1.00 96.19 94 PRO A C 1
ATOM 743 O O . PRO A 1 94 ? -5.333 -1.931 14.371 1.00 96.19 94 PRO A O 1
ATOM 746 N N . ARG A 1 95 ? -6.758 -1.085 15.878 1.00 98.06 95 ARG A N 1
ATOM 747 C CA . ARG A 1 95 ? -7.891 -1.961 15.509 1.00 98.06 95 ARG A CA 1
ATOM 748 C C . ARG A 1 95 ? -8.311 -1.833 14.039 1.00 98.06 95 ARG A C 1
ATOM 750 O O . ARG A 1 95 ? -8.700 -2.816 13.421 1.00 98.06 95 ARG A O 1
ATOM 757 N N . LYS A 1 96 ? -8.259 -0.620 13.474 1.00 96.81 96 LYS A N 1
ATOM 758 C CA . LYS A 1 96 ? -8.558 -0.411 12.048 1.00 96.81 96 LYS A CA 1
ATOM 759 C C . LYS A 1 96 ? -7.437 -0.955 11.176 1.00 96.81 96 LYS A C 1
ATOM 761 O O . LYS A 1 96 ? -7.709 -1.582 10.162 1.00 96.81 96 LYS A O 1
ATOM 766 N N . PHE A 1 97 ? -6.189 -0.730 11.579 1.00 97.50 97 PHE A N 1
ATOM 767 C CA . PHE A 1 97 ? -5.048 -1.183 10.795 1.00 97.50 97 PHE A CA 1
ATOM 768 C C . PHE A 1 97 ? -4.915 -2.711 10.800 1.00 97.50 97 PHE A C 1
ATOM 770 O O . PHE A 1 97 ? -4.649 -3.307 9.764 1.00 97.50 97 PHE A O 1
ATOM 777 N N . GLU A 1 98 ? -5.199 -3.348 11.936 1.00 98.06 98 GLU A N 1
ATOM 778 C CA . GLU A 1 98 ? -5.327 -4.801 12.062 1.00 98.06 98 GLU A CA 1
ATOM 779 C C . GLU A 1 98 ? -6.382 -5.346 11.093 1.00 98.06 98 GLU A C 1
ATOM 781 O O . GLU A 1 98 ? -6.091 -6.243 10.308 1.00 98.06 98 GLU A O 1
ATOM 786 N N . LYS A 1 99 ? -7.581 -4.749 11.068 1.00 98.19 99 LYS A N 1
ATOM 787 C CA . LYS A 1 99 ? -8.645 -5.132 10.128 1.00 98.19 99 LYS A CA 1
ATOM 788 C C . LYS A 1 99 ? -8.209 -5.002 8.661 1.00 98.19 99 LYS A C 1
ATOM 790 O O . LYS A 1 99 ? -8.573 -5.852 7.852 1.00 98.19 99 LYS A O 1
ATOM 795 N N . ILE A 1 100 ? -7.452 -3.959 8.314 1.00 98.56 100 ILE A N 1
ATOM 796 C CA . ILE A 1 100 ? -6.869 -3.798 6.971 1.00 98.56 100 ILE A CA 1
ATOM 797 C C . ILE A 1 100 ? -5.917 -4.964 6.677 1.00 98.56 100 ILE A C 1
ATOM 799 O O . ILE A 1 100 ? -6.082 -5.641 5.667 1.00 98.56 100 ILE A O 1
ATOM 803 N N . TYR A 1 101 ? -4.973 -5.265 7.571 1.00 98.19 101 TYR A N 1
ATOM 804 C CA . TYR A 1 101 ? -3.995 -6.336 7.346 1.00 98.19 101 TYR A CA 1
ATOM 805 C C . TYR A 1 101 ? -4.597 -7.745 7.312 1.00 98.19 101 TYR A C 1
ATOM 807 O O . TYR A 1 101 ? -4.116 -8.582 6.545 1.00 98.19 101 TYR A O 1
ATOM 815 N N . VAL A 1 102 ? -5.659 -8.011 8.079 1.00 98.50 102 VAL A N 1
ATOM 816 C CA . VAL A 1 102 ? -6.430 -9.262 7.963 1.00 98.50 102 VAL A CA 1
ATOM 817 C C . VAL A 1 102 ? -6.980 -9.405 6.542 1.00 98.50 102 VAL A C 1
ATOM 819 O O . VAL A 1 102 ? -6.767 -10.428 5.902 1.00 98.50 102 VAL A O 1
ATOM 822 N N . GLN A 1 103 ? -7.599 -8.354 5.999 1.00 98.50 103 GLN A N 1
ATOM 823 C CA . GLN A 1 103 ? -8.141 -8.383 4.637 1.00 98.50 103 GLN A CA 1
ATOM 824 C C . GLN A 1 103 ? -7.061 -8.483 3.552 1.00 98.50 103 GLN A C 1
ATOM 826 O O . GLN A 1 103 ? -7.266 -9.172 2.552 1.00 98.50 103 GLN A O 1
ATOM 831 N N . VAL A 1 104 ? -5.913 -7.822 3.740 1.00 98.50 104 VAL A N 1
ATOM 832 C CA . VAL A 1 104 ? -4.749 -7.951 2.847 1.00 98.50 104 VAL A CA 1
ATOM 833 C C . VAL A 1 104 ? -4.277 -9.405 2.814 1.00 98.50 104 VAL A C 1
ATOM 835 O O . VAL A 1 104 ? -4.141 -9.982 1.736 1.00 98.50 104 VAL A O 1
ATOM 838 N N . SER A 1 105 ? -4.097 -10.018 3.988 1.00 98.00 105 SER A N 1
ATOM 839 C CA . SER A 1 105 ? -3.666 -11.416 4.116 1.00 98.00 105 SER A CA 1
ATOM 840 C C . SER A 1 105 ? -4.667 -12.365 3.456 1.00 98.00 105 SER A C 1
ATOM 842 O O . SER A 1 105 ? -4.283 -13.183 2.623 1.00 98.00 105 SER A O 1
ATOM 844 N N . ASP A 1 106 ? -5.962 -12.187 3.729 1.00 98.00 106 ASP A N 1
ATOM 845 C CA . ASP A 1 106 ? -7.031 -12.985 3.126 1.00 98.00 106 ASP A CA 1
ATOM 846 C C . ASP A 1 106 ? -7.038 -12.891 1.593 1.00 98.00 106 ASP A C 1
ATOM 848 O O . ASP A 1 106 ? -7.238 -13.897 0.907 1.00 98.00 106 ASP A O 1
ATOM 852 N N . LYS A 1 107 ? -6.839 -11.693 1.026 1.00 97.69 107 LYS A N 1
ATOM 853 C CA . LYS A 1 107 ? -6.776 -11.497 -0.432 1.00 97.69 107 LYS A CA 1
ATOM 854 C C . LYS A 1 107 ? -5.563 -12.191 -1.040 1.00 97.69 107 LYS A C 1
ATOM 856 O O . LYS A 1 107 ? -5.724 -12.884 -2.044 1.00 97.69 107 LYS A O 1
ATOM 861 N N . LEU A 1 108 ? -4.387 -12.053 -0.431 1.00 96.62 108 LEU A N 1
ATOM 862 C CA . LEU A 1 108 ? -3.168 -12.718 -0.896 1.00 96.62 108 LEU A CA 1
ATOM 863 C C . LEU A 1 108 ? -3.314 -14.249 -0.847 1.00 96.62 108 LEU A C 1
ATOM 865 O O . LEU A 1 108 ? -3.057 -14.916 -1.848 1.00 96.62 108 LEU A O 1
ATOM 869 N N . SER A 1 109 ? -3.839 -14.811 0.247 1.00 95.75 109 SER A N 1
ATOM 870 C CA . SER A 1 109 ? -4.093 -16.257 0.362 1.00 95.75 109 SER A CA 1
ATOM 871 C C . SER A 1 109 ? -5.132 -16.767 -0.645 1.00 95.75 109 SER A C 1
ATOM 873 O O . SER A 1 109 ? -5.004 -17.865 -1.198 1.00 95.75 109 SER A O 1
ATOM 875 N N . LYS A 1 110 ? -6.172 -15.975 -0.939 1.00 95.88 110 LYS A N 1
ATOM 876 C CA . LYS A 1 110 ? -7.149 -16.301 -1.994 1.00 95.88 110 LYS A CA 1
ATOM 877 C C . LYS A 1 110 ? -6.515 -16.305 -3.382 1.00 95.88 110 LYS A C 1
ATOM 879 O O . LYS A 1 110 ? -6.834 -17.178 -4.186 1.00 95.88 110 LYS A O 1
ATOM 884 N N . MET A 1 111 ? -5.616 -15.365 -3.669 1.00 93.62 111 MET A N 1
ATOM 885 C CA . MET A 1 111 ? -4.874 -15.367 -4.930 1.00 93.62 111 MET A CA 1
ATOM 886 C C . MET A 1 111 ? -3.999 -16.611 -5.044 1.00 93.62 111 MET A C 1
ATOM 888 O O . MET A 1 111 ? -4.108 -17.331 -6.034 1.00 93.62 111 MET A O 1
ATOM 892 N N . GLU A 1 112 ? -3.205 -16.911 -4.015 1.00 90.69 112 GLU A N 1
ATOM 893 C CA . GLU A 1 112 ? -2.337 -18.091 -3.978 1.00 90.69 112 GLU A CA 1
ATOM 894 C C . GLU A 1 112 ? -3.124 -19.388 -4.215 1.00 90.69 112 GLU A C 1
ATOM 896 O O . GLU A 1 112 ? -2.810 -20.159 -5.123 1.00 90.69 112 GLU A O 1
ATOM 901 N N . SER A 1 113 ? -4.204 -19.604 -3.461 1.00 92.31 113 SER A N 1
ATOM 902 C CA . SER A 1 113 ? -5.051 -20.795 -3.616 1.00 92.31 113 SER A CA 1
ATOM 903 C C . SER A 1 113 ? -5.731 -20.877 -4.990 1.00 92.31 113 SER A C 1
ATOM 905 O O . SER A 1 113 ? -5.829 -21.967 -5.560 1.00 92.31 113 SER A O 1
ATOM 907 N N . GLY A 1 114 ? -6.139 -19.744 -5.572 1.00 87.38 114 GLY A N 1
ATOM 908 C CA . GLY A 1 114 ? -6.669 -19.680 -6.936 1.00 87.38 114 GLY A CA 1
ATOM 909 C C . GLY A 1 114 ? -5.652 -20.095 -8.007 1.00 87.38 114 GLY A C 1
ATOM 910 O O . GLY A 1 114 ? -6.022 -20.741 -8.992 1.00 87.38 114 GLY A O 1
ATOM 911 N N . PHE A 1 115 ? -4.365 -19.790 -7.810 1.00 78.75 115 PHE A N 1
ATOM 912 C CA . PHE A 1 115 ? -3.295 -20.256 -8.699 1.00 78.75 115 PHE A CA 1
ATOM 913 C C . PHE A 1 115 ? -3.065 -21.769 -8.587 1.00 78.75 115 PHE A C 1
ATOM 915 O O . PHE A 1 115 ? -2.921 -22.434 -9.615 1.00 78.75 115 PHE A O 1
ATOM 922 N N . GLN A 1 116 ? -3.111 -22.339 -7.378 1.00 73.56 116 GLN A N 1
ATOM 923 C CA . GLN A 1 116 ? -2.925 -23.786 -7.173 1.00 73.56 116 GLN A CA 1
ATOM 924 C C . GLN A 1 116 ? -4.050 -24.627 -7.797 1.00 73.56 116 GLN A C 1
ATOM 926 O O . GLN A 1 116 ? -3.805 -25.692 -8.369 1.00 73.56 116 GLN A O 1
ATOM 931 N N . GLN A 1 117 ? -5.290 -24.133 -7.768 1.00 68.50 117 GLN A N 1
ATOM 932 C CA . GLN A 1 117 ? -6.409 -24.801 -8.442 1.00 68.50 117 GLN A CA 1
ATOM 933 C C . GLN A 1 117 ? -6.257 -24.790 -9.971 1.00 68.50 117 GLN A C 1
ATOM 935 O O . GLN A 1 117 ? -6.537 -25.790 -10.626 1.00 68.50 117 GLN A O 1
ATOM 940 N N . LYS A 1 118 ? -5.747 -23.698 -10.558 1.00 64.12 118 LYS A N 1
ATOM 941 C CA . LYS A 1 118 ? -5.443 -23.654 -11.999 1.00 64.12 118 LYS A CA 1
ATOM 942 C C . LYS A 1 118 ? -4.252 -24.539 -12.389 1.00 64.12 118 LYS A C 1
ATOM 944 O O . LYS A 1 118 ? -4.267 -25.099 -13.479 1.00 64.12 118 LYS A O 1
ATOM 949 N N . GLY A 1 119 ? -3.257 -24.701 -11.515 1.00 57.62 119 GLY A N 1
ATOM 950 C CA . GLY A 1 119 ? -2.083 -25.556 -11.749 1.00 57.62 119 GLY A CA 1
ATOM 951 C C . GLY A 1 119 ? -2.343 -27.067 -11.641 1.00 57.62 119 GLY A C 1
ATOM 952 O O . GLY A 1 119 ? -1.527 -27.858 -12.105 1.00 57.62 119 GLY A O 1
ATOM 953 N N . THR A 1 120 ? -3.477 -27.479 -11.064 1.00 48.66 120 THR A N 1
ATOM 954 C CA . THR A 1 120 ? -3.865 -28.894 -10.876 1.00 48.66 120 THR A CA 1
ATOM 955 C C . THR A 1 120 ? -4.858 -29.411 -11.921 1.00 48.66 120 THR A C 1
ATOM 957 O O . THR A 1 120 ? -5.216 -30.591 -11.898 1.00 48.66 120 THR A O 1
ATOM 960 N N . ALA A 1 121 ? -5.244 -28.583 -12.899 1.00 53.81 121 ALA A N 1
ATOM 961 C CA . ALA A 1 121 ? -5.924 -29.034 -14.110 1.00 53.81 121 ALA A CA 1
ATOM 962 C C . ALA A 1 121 ? -4.937 -29.821 -14.998 1.00 53.81 121 ALA A C 1
ATOM 964 O O . ALA A 1 121 ? -4.328 -29.294 -15.927 1.00 53.81 121 ALA A O 1
ATOM 965 N N . LYS A 1 122 ? -4.741 -31.098 -14.655 1.00 44.50 122 LYS A N 1
ATOM 966 C CA . LYS A 1 122 ? -4.009 -32.104 -15.438 1.00 44.50 122 LYS A CA 1
ATOM 967 C C . LYS A 1 122 ? -4.527 -32.107 -16.891 1.00 44.50 122 LYS A C 1
ATOM 969 O O . LYS A 1 122 ? -5.744 -32.047 -17.070 1.00 44.50 122 LYS A O 1
ATOM 974 N N . PRO A 1 123 ? -3.662 -32.201 -17.923 1.00 45.53 123 PRO A N 1
ATOM 975 C CA . PRO A 1 123 ? -4.128 -32.337 -19.297 1.00 45.53 123 PRO A CA 1
ATOM 976 C C . PRO A 1 123 ? -4.961 -33.616 -19.407 1.00 45.53 123 PRO A C 1
ATOM 978 O O . PRO A 1 123 ? -4.527 -34.689 -18.983 1.00 45.53 123 PRO A O 1
ATOM 981 N N . ASP A 1 124 ? -6.171 -33.465 -19.935 1.00 46.47 124 ASP A N 1
ATOM 982 C CA . ASP A 1 124 ? -7.121 -34.540 -20.183 1.00 46.47 124 ASP A CA 1
ATOM 983 C C . ASP A 1 124 ? -6.484 -35.621 -21.071 1.00 46.47 124 ASP A C 1
ATOM 985 O O . ASP A 1 124 ? -6.222 -35.427 -22.259 1.00 46.47 124 ASP A O 1
ATOM 989 N N . SER A 1 125 ? -6.202 -36.770 -20.463 1.00 47.75 125 SER A N 1
ATOM 990 C CA . SER A 1 125 ? -5.662 -37.968 -21.096 1.00 47.75 125 SER A CA 1
ATOM 991 C C . SER A 1 125 ? -6.765 -38.812 -21.751 1.00 47.75 125 SER A C 1
ATOM 993 O O . SER A 1 125 ? -6.789 -40.026 -21.568 1.00 47.75 125 SER A O 1
ATOM 995 N N . THR A 1 126 ? -7.664 -38.191 -22.522 1.00 44.16 126 THR A N 1
ATOM 996 C CA . THR A 1 126 ? -8.765 -38.884 -23.226 1.00 44.16 126 THR A CA 1
ATOM 997 C C . THR A 1 126 ? -8.659 -38.746 -24.751 1.00 44.16 126 THR A C 1
ATOM 999 O O . THR A 1 126 ? -9.628 -38.463 -25.448 1.00 44.16 126 THR A O 1
ATOM 1002 N N . LYS A 1 127 ? -7.461 -38.968 -25.313 1.00 48.59 127 LYS A N 1
ATOM 1003 C CA . LYS A 1 127 ? -7.281 -39.215 -26.762 1.00 48.59 127 LYS A CA 1
ATOM 1004 C C . LYS A 1 127 ? -6.377 -40.414 -27.059 1.00 48.59 127 LYS A C 1
ATOM 1006 O O . LYS A 1 127 ? -5.497 -40.351 -27.909 1.00 48.59 127 LYS A O 1
ATOM 1011 N N . GLN A 1 128 ? -6.609 -41.521 -26.365 1.00 46.25 128 GLN A N 1
ATOM 1012 C CA . GLN A 1 128 ? -6.100 -42.837 -26.750 1.00 46.25 128 GLN A CA 1
ATOM 1013 C C . GLN A 1 128 ? -7.258 -43.828 -26.676 1.00 46.25 128 GLN A C 1
ATOM 1015 O O . GLN A 1 128 ? -7.379 -44.517 -25.679 1.00 46.25 128 GLN A O 1
ATOM 1020 N N . HIS A 1 129 ? -8.162 -43.812 -27.660 1.00 47.22 1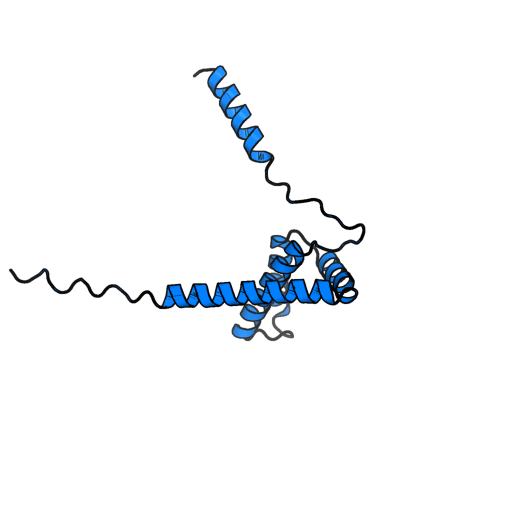29 HIS A N 1
ATOM 1021 C CA . HIS A 1 129 ? -9.031 -44.944 -28.030 1.00 47.22 129 HIS A CA 1
ATOM 1022 C C . HIS A 1 129 ? -9.919 -44.585 -29.237 1.00 47.22 129 HIS A C 1
ATOM 1024 O O . HIS A 1 129 ? -11.115 -44.829 -29.230 1.00 47.22 129 HIS A O 1
ATOM 1030 N N . GLU A 1 130 ? -9.359 -43.991 -30.295 1.00 47.56 130 GLU A N 1
ATOM 1031 C CA . GLU A 1 130 ? -10.077 -43.931 -31.578 1.00 47.56 130 GLU A CA 1
ATOM 1032 C C . GLU A 1 130 ? -9.097 -43.843 -32.747 1.00 47.56 130 GLU A C 1
ATOM 1034 O O . GLU A 1 130 ? -9.010 -42.836 -33.439 1.00 47.56 130 GLU A O 1
ATOM 1039 N N . PHE A 1 131 ? -8.281 -44.885 -32.909 1.00 47.38 131 PHE A N 1
ATOM 1040 C CA . PHE A 1 131 ? -7.606 -45.177 -34.174 1.00 47.38 131 PHE A CA 1
ATOM 1041 C C . PHE A 1 131 ? -7.158 -46.642 -34.181 1.00 47.38 131 PHE A C 1
ATOM 1043 O O . PHE A 1 131 ? -5.977 -46.931 -34.140 1.00 47.38 131 PHE A O 1
ATOM 1050 N N . ASP A 1 132 ? -8.123 -47.559 -34.148 1.00 44.47 132 ASP A N 1
ATOM 1051 C CA . ASP A 1 132 ? -7.927 -48.949 -34.576 1.00 44.47 132 ASP A CA 1
ATOM 1052 C C . ASP A 1 132 ? -9.274 -49.488 -3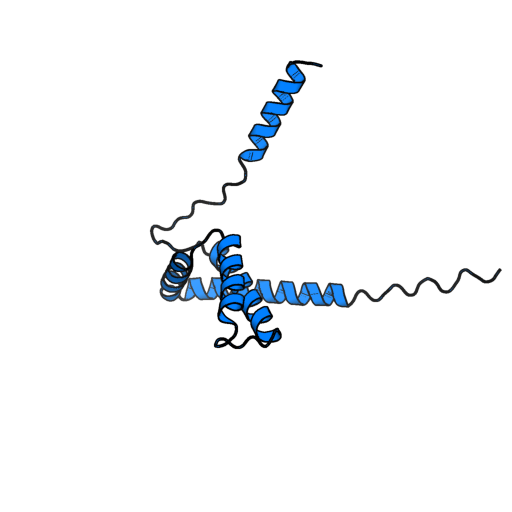5.078 1.00 44.47 132 ASP A C 1
ATOM 1054 O O . ASP A 1 132 ? -9.994 -50.213 -34.386 1.00 44.47 132 ASP A O 1
ATOM 1058 N N . LYS A 1 133 ? -9.642 -49.065 -36.290 1.00 41.75 133 LYS A N 1
ATOM 1059 C CA . LYS A 1 133 ? -10.408 -49.877 -37.237 1.00 41.75 133 LYS A CA 1
ATOM 1060 C C . LYS A 1 133 ? -10.091 -49.456 -38.666 1.00 41.75 133 LYS A C 1
ATOM 1062 O O . LYS A 1 133 ? -10.035 -48.232 -38.909 1.00 41.75 133 LYS A O 1
#

Radius of gyration: 23.49 Å; Cα contacts (8 Å, |Δi|>4): 56; chains: 1; bounding box: 56×65×58 Å

Sequence (133 aa):
MNLITILKSSLIFTFLVCMSGCSDSTPSTDALGEDEMVELLVDIHMADAILAVSNFKIKRDTVVIEHYYNDVLKKHHTTQKQVENSIKYYSKKPRKFEKIYVQVSDKLSKMESGFQQKGTAKPDSTKQHEFDK

pLDDT: mean 78.91, std 19.41, range [41.75, 98.62]

Nearest PDB structures (foldseek):
  1jch-assembly1_A  TM=2.650E-01  e=8.493E+00  Escherichia coli str. K-12 substr. W3110

Solvent-acces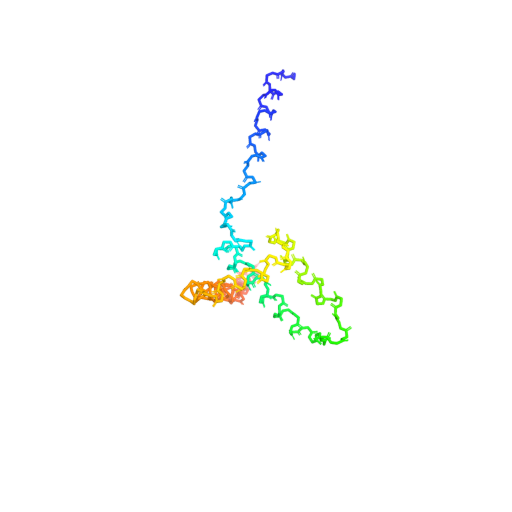sible surface area (backbone atoms only — not comparable to full-atom values): 8028 Å² total; per-residue (Å²): 135,59,70,69,57,54,54,53,53,51,55,54,56,59,62,67,66,72,77,84,71,82,80,92,59,73,53,102,49,74,32,65,43,69,68,57,46,25,56,49,50,44,48,50,52,49,46,52,51,54,44,61,77,66,70,62,48,78,90,80,39,49,69,60,55,49,49,52,53,50,51,47,31,58,76,66,76,52,47,73,67,37,52,54,40,24,53,58,56,34,70,75,34,59,75,60,41,51,5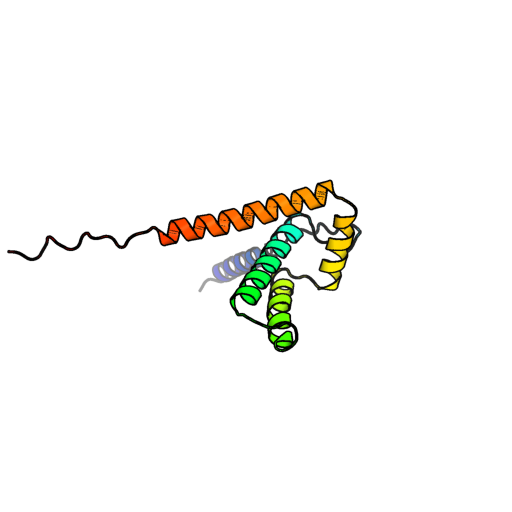5,34,50,52,52,28,51,53,50,52,53,52,52,54,54,54,49,53,59,63,72,64,66,68,82,82,86,82,82,82,87,87,85,87,130

Foldseek 3Di:
DDPVVVVVVVVVVVVVVPPPDPDPPDDPFLEDDLVLLLQLVLQVVVLVVVCVVVPDDCVPCVVVSVVSNVVSCVVSVHDPVSNVSNCVVCVVPVVSVVVSVVSSVVVNVVVVVVV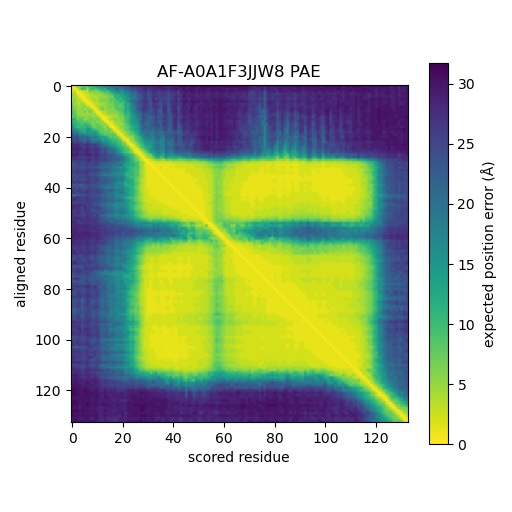VVVVPPDPDPPPPDPPDD